Protein AF-A0A3A3GGT3-F1 (afdb_monomer)

Organism: NCBI:txid2320863

Solvent-accessible surface area (backbone atoms only — not comparable to full-atom values): 6793 Å² total; per-residue (Å²): 131,87,77,81,82,86,85,74,49,70,72,43,34,32,42,36,35,44,62,68,45,58,93,74,99,62,76,58,52,74,80,34,61,34,82,52,100,81,48,30,43,37,31,35,32,31,74,46,68,42,64,71,59,46,52,52,43,32,30,52,34,16,33,53,54,53,21,65,76,68,78,49,82,78,83,75,64,101,65,81,67,50,72,44,81,46,62,74,85,78,46,48,66,55,52,33,54,53,42,44,41,43,48,33,77,70,68,74,34,93,45,71,90,105

Structure (mmCIF, N/CA/C/O backbone):
data_AF-A0A3A3GGT3-F1
#
_entry.id   AF-A0A3A3GGT3-F1
#
loop_
_atom_site.group_PDB
_atom_site.id
_atom_site.type_symbol
_atom_site.label_atom_id
_atom_site.label_alt_id
_atom_site.label_comp_id
_atom_site.label_asym_id
_atom_site.label_entity_id
_atom_site.label_seq_id
_atom_site.pdbx_PDB_ins_code
_atom_site.Cartn_x
_atom_site.Cartn_y
_atom_site.Cartn_z
_atom_site.occupancy
_atom_site.B_iso_or_equiv
_atom_site.auth_seq_id
_atom_site.auth_comp_id
_atom_site.auth_asym_id
_atom_site.auth_atom_id
_atom_site.pdbx_PDB_model_num
ATOM 1 N N . MET A 1 1 ? 14.025 -14.493 10.131 1.00 45.00 1 MET A N 1
ATOM 2 C CA . MET A 1 1 ? 14.357 -13.834 8.849 1.00 45.00 1 MET A CA 1
ATOM 3 C C . MET A 1 1 ? 14.540 -12.345 9.089 1.00 45.00 1 MET A C 1
ATOM 5 O O . MET A 1 1 ? 13.604 -11.698 9.553 1.00 45.00 1 MET A O 1
ATOM 9 N N . SER A 1 2 ? 15.738 -11.814 8.840 1.00 46.81 2 SER A N 1
ATOM 10 C CA . SER A 1 2 ? 15.987 -10.370 8.830 1.00 46.81 2 SER A CA 1
ATOM 11 C C . SER A 1 2 ? 15.157 -9.727 7.718 1.00 46.81 2 SER A C 1
ATOM 13 O O . SER A 1 2 ? 14.993 -10.284 6.634 1.00 46.81 2 SER A O 1
ATOM 15 N N . ARG A 1 3 ? 14.535 -8.585 8.016 1.00 51.72 3 ARG A N 1
ATOM 16 C CA . ARG A 1 3 ? 13.729 -7.862 7.028 1.00 51.72 3 ARG A CA 1
ATOM 17 C C . ARG A 1 3 ? 14.651 -7.198 5.997 1.00 51.72 3 ARG A C 1
ATOM 19 O O . ARG A 1 3 ? 15.678 -6.664 6.411 1.00 51.72 3 ARG A O 1
ATOM 26 N N . PRO A 1 4 ? 14.263 -7.158 4.711 1.00 65.12 4 PRO A N 1
ATOM 27 C CA . PRO A 1 4 ? 14.986 -6.384 3.709 1.00 65.12 4 PRO A CA 1
ATOM 28 C C . PRO A 1 4 ? 15.064 -4.910 4.123 1.00 65.12 4 PRO A C 1
ATOM 30 O O . PRO A 1 4 ? 14.109 -4.373 4.702 1.00 65.12 4 PRO A O 1
ATOM 33 N N . LEU A 1 5 ? 16.196 -4.266 3.832 1.00 69.69 5 LEU A N 1
ATOM 34 C CA . LEU A 1 5 ? 16.372 -2.834 4.043 1.00 69.69 5 LEU A CA 1
ATOM 35 C C . LEU A 1 5 ? 15.339 -2.073 3.200 1.00 69.69 5 LEU A C 1
ATOM 37 O O . LEU A 1 5 ? 15.097 -2.407 2.041 1.00 69.69 5 LEU A O 1
ATOM 41 N N . ARG A 1 6 ? 14.705 -1.058 3.787 1.00 79.81 6 ARG A N 1
ATOM 42 C CA . ARG A 1 6 ? 13.742 -0.210 3.083 1.00 79.81 6 ARG A CA 1
ATOM 43 C C . ARG A 1 6 ? 14.527 0.938 2.452 1.00 79.81 6 ARG A C 1
ATOM 45 O O . ARG A 1 6 ? 14.860 1.893 3.143 1.00 79.81 6 ARG A O 1
ATOM 52 N N . LEU A 1 7 ? 14.911 0.766 1.190 1.00 77.00 7 LEU A N 1
ATOM 53 C CA . LEU A 1 7 ? 15.647 1.770 0.424 1.00 77.00 7 LEU A CA 1
ATOM 54 C C . LEU A 1 7 ? 14.688 2.892 0.012 1.00 77.00 7 LEU A C 1
ATOM 56 O O . LEU A 1 7 ? 13.602 2.603 -0.487 1.00 77.00 7 LEU A O 1
ATOM 60 N N . GLU A 1 8 ? 15.078 4.144 0.253 1.00 76.88 8 GLU A N 1
ATOM 61 C CA . GLU A 1 8 ? 14.294 5.338 -0.079 1.00 76.88 8 GLU A CA 1
ATOM 62 C C . GLU A 1 8 ? 15.177 6.325 -0.873 1.00 76.88 8 GLU A C 1
ATOM 64 O O . GLU A 1 8 ? 16.210 6.755 -0.366 1.00 76.88 8 GLU A O 1
ATOM 69 N N . PHE A 1 9 ? 14.797 6.671 -2.111 1.00 76.75 9 PHE A N 1
ATOM 70 C CA . PHE A 1 9 ? 15.492 7.650 -2.970 1.00 76.75 9 PHE A CA 1
ATOM 71 C C . PHE A 1 9 ? 14.516 8.396 -3.907 1.00 76.75 9 PHE A C 1
ATOM 73 O O . PHE A 1 9 ? 13.349 8.015 -4.026 1.00 76.75 9 PHE A O 1
ATOM 80 N N . GLU A 1 10 ? 14.969 9.496 -4.517 1.00 58.50 10 GLU A N 1
ATOM 81 C CA . GLU A 1 10 ? 14.172 10.356 -5.410 1.00 58.50 10 GLU A CA 1
ATOM 82 C C . GLU A 1 10 ? 13.786 9.634 -6.714 1.00 58.50 10 GLU A C 1
ATOM 84 O O . GLU A 1 10 ? 14.589 8.900 -7.279 1.00 58.50 10 GLU A O 1
ATOM 89 N N . GLY A 1 11 ? 12.541 9.805 -7.177 1.00 66.62 11 GLY A N 1
ATOM 90 C CA . GLY A 1 11 ? 12.024 9.158 -8.396 1.00 66.62 11 GLY A CA 1
ATOM 91 C C . GLY A 1 11 ? 11.619 7.686 -8.236 1.00 66.62 11 GLY A C 1
ATOM 92 O O . GLY A 1 11 ? 10.985 7.127 -9.125 1.00 66.62 11 GLY A O 1
ATOM 93 N N . ALA A 1 12 ? 11.904 7.063 -7.093 1.00 77.81 12 ALA A N 1
ATOM 94 C CA . ALA A 1 12 ? 11.628 5.650 -6.863 1.00 77.81 12 ALA A CA 1
ATOM 95 C C . ALA A 1 12 ? 10.131 5.277 -6.953 1.00 77.81 12 ALA A C 1
ATOM 97 O O . ALA A 1 12 ? 9.252 5.944 -6.388 1.00 77.81 12 ALA A O 1
ATOM 98 N N . LEU A 1 13 ? 9.861 4.148 -7.615 1.00 66.19 13 LEU A N 1
ATOM 99 C CA . LEU A 1 13 ? 8.544 3.528 -7.745 1.00 66.19 13 LEU A CA 1
ATOM 100 C C . LEU A 1 13 ? 8.389 2.386 -6.730 1.00 66.19 13 LEU A C 1
ATOM 102 O O . LEU A 1 13 ? 9.232 1.494 -6.640 1.00 66.19 13 LEU A O 1
ATOM 106 N N . TYR A 1 14 ? 7.284 2.376 -5.987 1.00 75.81 14 TYR A N 1
ATOM 107 C CA . TYR A 1 14 ? 7.013 1.382 -4.953 1.00 75.81 14 TYR A CA 1
ATOM 108 C C . TYR A 1 14 ? 5.656 0.704 -5.158 1.00 75.81 14 TYR A C 1
ATOM 110 O O . TYR A 1 14 ? 4.617 1.351 -5.303 1.00 75.81 14 TYR A O 1
ATOM 118 N N . HIS A 1 15 ? 5.639 -0.624 -5.052 1.00 71.88 15 HIS A N 1
ATOM 119 C CA . HIS A 1 15 ? 4.437 -1.383 -4.723 1.00 71.88 15 HIS A CA 1
ATOM 120 C C . HIS A 1 15 ? 4.271 -1.391 -3.208 1.00 71.88 15 HIS A C 1
ATOM 122 O O . HIS A 1 15 ? 5.075 -1.972 -2.479 1.00 71.88 15 HIS A O 1
ATOM 128 N N . VAL A 1 16 ? 3.238 -0.722 -2.716 1.00 75.25 16 VAL A N 1
ATOM 129 C CA . VAL A 1 16 ? 2.994 -0.498 -1.295 1.00 75.25 16 VAL A CA 1
ATOM 130 C C . VAL A 1 16 ? 1.723 -1.213 -0.881 1.00 75.25 16 VAL A C 1
ATOM 132 O O . VAL A 1 16 ? 0.684 -1.094 -1.510 1.00 75.25 16 VAL A O 1
ATOM 135 N N . THR A 1 17 ? 1.773 -1.967 0.206 1.00 47.38 17 THR A N 1
ATOM 136 C CA . THR A 1 17 ? 0.619 -2.716 0.713 1.00 47.38 17 THR A CA 1
ATOM 137 C C . THR A 1 17 ? 0.364 -2.295 2.142 1.00 47.38 17 THR A C 1
ATOM 139 O O . THR A 1 17 ? 1.252 -2.394 2.995 1.00 47.38 17 THR A O 1
ATOM 142 N N . SER A 1 18 ? -0.834 -1.797 2.414 1.00 52.78 18 SER A N 1
ATOM 143 C CA . SER A 1 18 ? -1.207 -1.290 3.729 1.00 52.78 18 SER A CA 1
ATOM 144 C C . SER A 1 18 ? -2.733 -1.297 3.870 1.00 52.78 18 SER A C 1
ATOM 146 O O . SER A 1 18 ? -3.402 -1.979 3.111 1.00 52.78 18 SER A O 1
ATOM 148 N N . ARG A 1 19 ? -3.305 -0.677 4.892 1.00 46.72 19 ARG A N 1
ATOM 149 C CA . ARG A 1 19 ? -4.753 -0.573 5.165 1.00 46.72 19 ARG A CA 1
ATOM 150 C C . ARG A 1 19 ? -4.949 0.875 5.692 1.00 46.72 19 ARG A C 1
ATOM 152 O O . ARG A 1 19 ? -4.040 1.321 6.382 1.00 46.72 19 ARG A O 1
ATOM 159 N N . GLY A 1 20 ? -5.974 1.672 5.315 1.00 46.16 20 GLY A N 1
ATOM 160 C CA . GLY A 1 20 ? -5.871 3.172 5.373 1.00 46.16 20 GLY A CA 1
ATOM 161 C C . GLY A 1 20 ? -7.141 4.016 5.049 1.00 46.16 20 GLY A C 1
ATOM 162 O O . GLY A 1 20 ? -8.106 3.383 4.649 1.00 46.16 20 GLY A O 1
ATOM 163 N N . ASP A 1 21 ? -7.137 5.373 5.280 1.00 50.72 21 ASP A N 1
ATOM 164 C CA . ASP A 1 21 ? -8.133 6.457 4.933 1.00 50.72 21 ASP A CA 1
ATOM 165 C C . ASP A 1 21 ? -7.926 7.876 5.611 1.00 50.72 21 ASP A C 1
ATOM 167 O O . ASP A 1 21 ? -8.225 8.080 6.783 1.00 50.72 21 ASP A O 1
ATOM 171 N N . ARG A 1 22 ? -7.643 8.919 4.809 1.00 51.62 22 ARG A N 1
ATOM 172 C CA . ARG A 1 22 ? -7.788 10.404 5.011 1.00 51.62 22 ARG A CA 1
ATOM 173 C C . ARG A 1 22 ? -6.567 11.291 5.341 1.00 51.62 22 ARG A C 1
ATOM 175 O O . ARG A 1 22 ? -5.461 10.846 5.588 1.00 51.62 22 ARG A O 1
ATOM 182 N N . HIS A 1 23 ? -6.775 12.602 5.196 1.00 44.06 23 HIS A N 1
ATOM 183 C CA . HIS A 1 23 ? -6.116 13.495 4.230 1.00 44.06 23 HIS A CA 1
ATOM 184 C C . HIS A 1 23 ? -5.095 14.490 4.820 1.00 44.06 23 HIS A C 1
ATOM 186 O O . HIS A 1 23 ? -5.478 15.409 5.533 1.00 44.06 23 HIS A O 1
ATOM 192 N N . GLU A 1 24 ? -3.838 14.388 4.383 1.00 45.28 24 GLU A N 1
ATOM 193 C CA . GLU A 1 24 ? -2.816 15.447 4.403 1.00 45.28 24 GLU A CA 1
ATOM 194 C C . GLU A 1 24 ? -2.108 15.413 3.040 1.00 45.28 24 GLU A C 1
ATOM 196 O O . GLU A 1 24 ? -1.996 14.337 2.438 1.00 45.28 24 GLU A O 1
ATOM 201 N N . PRO A 1 25 ? -1.649 16.564 2.521 1.00 42.59 25 PRO A N 1
ATOM 202 C CA . PRO A 1 25 ? -0.956 16.626 1.245 1.00 42.59 25 PRO A CA 1
ATOM 203 C C . PRO A 1 25 ? 0.423 15.978 1.367 1.00 42.59 25 PRO A C 1
ATOM 205 O O . PRO A 1 25 ? 1.353 16.520 1.963 1.00 42.59 25 PRO A O 1
ATOM 208 N N . ILE A 1 26 ? 0.549 14.798 0.772 1.00 53.53 26 ILE A N 1
ATOM 209 C CA . ILE A 1 26 ? 1.804 14.072 0.654 1.00 53.53 26 ILE A CA 1
ATOM 210 C C . ILE A 1 26 ? 1.946 13.720 -0.818 1.00 53.53 26 ILE A C 1
ATOM 212 O O . ILE A 1 26 ? 1.125 12.995 -1.374 1.00 53.53 26 ILE A O 1
ATOM 216 N N . PHE A 1 27 ? 2.939 14.314 -1.476 1.00 54.50 27 PHE A N 1
ATOM 217 C CA . PHE A 1 27 ? 3.076 14.224 -2.925 1.00 54.50 27 PHE A CA 1
ATOM 218 C C . PHE A 1 27 ? 3.484 12.805 -3.347 1.00 54.50 27 PHE A C 1
ATOM 220 O O . PHE A 1 27 ? 4.656 12.434 -3.266 1.00 54.50 27 PHE A O 1
ATOM 227 N N . ALA A 1 28 ? 2.513 12.028 -3.820 1.00 67.12 28 ALA A N 1
ATOM 228 C CA . ALA A 1 28 ? 2.719 10.751 -4.487 1.00 67.12 28 ALA A CA 1
ATOM 229 C C . ALA A 1 28 ? 1.815 10.660 -5.721 1.00 67.12 28 ALA A C 1
ATOM 231 O O . ALA A 1 28 ? 0.668 11.106 -5.689 1.00 67.12 28 ALA A O 1
ATOM 232 N N . VAL A 1 29 ? 2.333 10.084 -6.802 1.00 82.19 29 VAL A N 1
ATOM 233 C CA . VAL A 1 29 ? 1.534 9.688 -7.967 1.00 82.19 29 VAL A CA 1
ATOM 234 C C . VAL A 1 29 ? 1.099 8.250 -7.737 1.00 82.19 29 VAL A C 1
ATOM 236 O O . VAL A 1 29 ? 1.946 7.390 -7.511 1.00 82.19 29 VAL A O 1
ATOM 239 N N . VAL A 1 30 ? -0.206 7.989 -7.759 1.00 86.81 30 VAL A N 1
ATOM 240 C CA . VAL A 1 30 ? -0.757 6.633 -7.647 1.00 86.81 30 VAL A CA 1
ATOM 241 C C . VAL A 1 30 ? -1.115 6.150 -9.046 1.00 86.81 30 VAL A C 1
ATOM 243 O O . VAL A 1 30 ? -1.894 6.799 -9.736 1.00 86.81 30 VAL A O 1
ATOM 246 N N . PHE A 1 31 ? -0.545 5.020 -9.455 1.00 90.31 31 PHE A N 1
ATOM 247 C CA . PHE A 1 31 ? -0.792 4.408 -10.761 1.00 90.31 31 PHE A CA 1
ATOM 248 C C . PHE A 1 31 ? -1.908 3.365 -10.720 1.00 90.31 31 PHE A C 1
ATOM 250 O O . PHE A 1 31 ? -2.658 3.247 -11.681 1.00 90.31 31 PHE A O 1
ATOM 257 N N . ALA A 1 32 ? -2.013 2.611 -9.624 1.00 91.50 32 ALA A N 1
ATOM 258 C CA . ALA A 1 32 ? -3.044 1.595 -9.427 1.00 91.50 32 ALA A CA 1
ATOM 259 C C . ALA A 1 32 ? -3.300 1.363 -7.935 1.00 91.50 32 ALA A C 1
ATOM 261 O O . ALA A 1 32 ? -2.416 1.576 -7.095 1.00 91.50 32 ALA A O 1
ATOM 262 N N . TYR A 1 33 ? -4.501 0.898 -7.600 1.00 93.31 33 TYR A N 1
ATOM 263 C CA . TYR A 1 33 ? -4.841 0.478 -6.247 1.00 93.31 33 TYR A CA 1
ATOM 264 C C . TYR A 1 33 ? -5.934 -0.585 -6.242 1.00 93.31 33 TYR A C 1
ATOM 266 O O . TYR A 1 33 ? -6.796 -0.599 -7.110 1.00 93.31 33 TYR A O 1
ATOM 274 N N . CYS A 1 34 ? -5.946 -1.433 -5.214 1.00 93.00 34 CYS A N 1
ATOM 275 C CA . CYS A 1 34 ? -7.072 -2.325 -4.956 1.00 93.00 34 CYS A CA 1
ATOM 276 C C . CYS A 1 34 ? -7.335 -2.454 -3.452 1.00 93.00 34 CYS A C 1
ATOM 278 O O . CYS A 1 34 ? -6.402 -2.548 -2.646 1.00 93.00 34 CYS A O 1
ATOM 280 N N . LEU A 1 35 ? -8.613 -2.465 -3.069 1.00 91.62 35 LEU A N 1
ATOM 281 C CA . LEU A 1 35 ? -9.055 -2.711 -1.699 1.00 91.62 35 LEU A CA 1
ATOM 282 C C . LEU A 1 35 ? -9.551 -4.156 -1.595 1.00 91.62 35 LEU A C 1
ATOM 284 O O . LEU A 1 35 ? -10.493 -4.554 -2.270 1.00 91.62 35 LEU A O 1
ATOM 288 N N . MET A 1 36 ? -8.917 -4.939 -0.736 1.00 91.81 36 MET A N 1
ATOM 289 C CA . MET A 1 36 ? -9.332 -6.293 -0.381 1.00 91.81 36 MET A CA 1
ATOM 290 C C . MET A 1 36 ? -10.167 -6.244 0.901 1.00 91.81 36 MET A C 1
ATOM 292 O O . MET A 1 36 ? -10.057 -5.312 1.699 1.00 91.81 36 MET A O 1
ATOM 296 N N . GLY A 1 37 ? -10.945 -7.297 1.165 1.00 85.31 37 GLY A N 1
ATOM 297 C CA . GLY A 1 37 ? -11.789 -7.364 2.368 1.00 85.31 37 GLY A CA 1
ATOM 298 C C . GLY A 1 37 ? -11.007 -7.282 3.682 1.00 85.31 37 GLY A C 1
ATOM 299 O O . GLY A 1 37 ? -11.552 -6.910 4.718 1.00 85.31 37 GLY A O 1
ATOM 300 N N . ASN A 1 38 ? -9.711 -7.600 3.646 1.00 86.31 38 ASN A N 1
ATOM 301 C CA . ASN A 1 38 ? -8.834 -7.391 4.778 1.00 86.31 38 ASN A CA 1
ATOM 302 C C . ASN A 1 38 ? -7.728 -6.360 4.479 1.00 86.31 38 ASN A C 1
ATOM 304 O O . ASN A 1 38 ? -7.591 -5.483 5.314 1.00 86.31 38 ASN A O 1
ATOM 308 N N . HIS A 1 39 ? -6.966 -6.383 3.371 1.00 92.69 39 HIS A N 1
ATOM 309 C CA . HIS A 1 39 ? -5.837 -5.457 3.074 1.00 92.69 39 HIS A CA 1
ATOM 310 C C . HIS A 1 39 ? -6.028 -4.539 1.855 1.00 92.69 39 HIS A C 1
ATOM 312 O O . HIS A 1 39 ? -6.994 -4.707 1.144 1.00 92.69 39 HIS A O 1
ATOM 318 N N . TYR A 1 40 ? -5.127 -3.591 1.571 1.00 93.25 40 TYR A N 1
ATOM 319 C CA . TYR A 1 40 ? -5.064 -2.916 0.264 1.00 93.25 40 TYR A CA 1
ATOM 320 C C . TYR A 1 40 ? -3.690 -3.017 -0.385 1.00 93.25 40 TYR A C 1
ATOM 322 O O . TYR A 1 40 ? -2.677 -3.142 0.308 1.00 93.25 40 TYR A O 1
ATOM 330 N N . HIS A 1 41 ? -3.658 -2.844 -1.705 1.00 93.88 41 HIS A N 1
ATOM 331 C CA . HIS A 1 41 ? -2.452 -2.637 -2.502 1.00 93.88 41 HIS A CA 1
ATOM 332 C C . HIS A 1 41 ? -2.478 -1.262 -3.178 1.00 93.88 41 HIS A C 1
ATOM 334 O O . HIS A 1 41 ? -3.525 -0.825 -3.641 1.00 93.88 41 HIS A O 1
ATOM 340 N N . PHE A 1 42 ? -1.316 -0.621 -3.272 1.00 93.62 42 PHE A N 1
ATOM 341 C CA . PHE A 1 42 ? -1.037 0.611 -4.004 1.00 93.62 42 PHE A CA 1
ATOM 342 C C . PHE A 1 42 ? 0.190 0.420 -4.889 1.00 93.62 42 PHE A C 1
ATOM 344 O O . PHE A 1 42 ? 1.187 -0.154 -4.459 1.00 93.62 42 PHE A O 1
ATOM 351 N N . VAL A 1 43 ? 0.145 0.958 -6.098 1.00 93.00 43 VAL A N 1
ATOM 352 C CA . VAL A 1 43 ? 1.317 1.190 -6.945 1.00 93.00 43 VAL A CA 1
ATOM 353 C C . VAL A 1 43 ? 1.509 2.691 -6.994 1.00 93.00 43 VAL A C 1
ATOM 355 O O . VAL A 1 43 ? 0.638 3.398 -7.501 1.00 93.00 43 VAL A O 1
ATOM 358 N N . LEU A 1 44 ? 2.595 3.192 -6.413 1.00 91.50 44 LEU A N 1
ATOM 359 C CA . LEU A 1 44 ? 2.807 4.628 -6.283 1.00 91.50 44 LEU A CA 1
ATOM 360 C C . LEU A 1 44 ? 4.270 5.020 -6.460 1.00 91.50 44 LEU A C 1
ATOM 362 O O . LEU A 1 44 ? 5.173 4.246 -6.157 1.00 91.50 44 LEU A O 1
ATOM 366 N N . GLN A 1 45 ? 4.494 6.248 -6.908 1.00 87.94 45 GLN A N 1
ATOM 367 C CA . GLN A 1 45 ? 5.807 6.883 -6.982 1.00 87.94 45 GLN A CA 1
ATOM 368 C C . GLN A 1 45 ? 5.816 8.106 -6.075 1.00 87.94 45 GLN A C 1
ATOM 370 O O . GLN A 1 45 ? 4.907 8.941 -6.114 1.00 87.94 45 GLN A O 1
ATOM 375 N N . THR A 1 46 ? 6.844 8.208 -5.240 1.00 84.12 46 THR A N 1
ATOM 376 C CA . THR A 1 46 ? 7.045 9.355 -4.352 1.00 84.12 46 THR A CA 1
ATOM 377 C C . THR A 1 46 ? 8.012 10.339 -4.995 1.00 84.12 46 THR A C 1
ATOM 379 O O . THR A 1 46 ? 9.081 9.946 -5.453 1.00 84.12 46 THR A O 1
ATOM 382 N N . ARG A 1 47 ? 7.683 11.636 -4.979 1.00 79.88 47 ARG A N 1
ATOM 383 C CA . ARG A 1 47 ? 8.578 12.693 -5.498 1.00 79.88 47 ARG A CA 1
ATOM 384 C C . ARG A 1 47 ? 9.773 12.988 -4.586 1.00 79.88 47 ARG A C 1
ATOM 386 O O . ARG A 1 47 ? 10.695 13.680 -4.981 1.00 79.88 47 ARG A O 1
ATOM 393 N N . GLN A 1 48 ? 9.723 12.507 -3.351 1.00 81.81 48 GLN A N 1
ATOM 394 C CA . GLN A 1 48 ? 10.751 12.659 -2.325 1.00 81.81 48 GLN A CA 1
ATOM 395 C C . GLN A 1 48 ? 10.891 11.320 -1.588 1.00 81.81 48 GLN A C 1
ATOM 397 O O . GLN A 1 48 ? 9.937 10.542 -1.598 1.00 81.81 48 GLN A O 1
ATOM 402 N N . PRO A 1 49 ? 12.011 11.043 -0.900 1.00 81.62 49 PRO A N 1
ATOM 403 C CA . PRO A 1 49 ? 12.172 9.842 -0.074 1.00 81.62 49 PRO A CA 1
ATOM 404 C C . PRO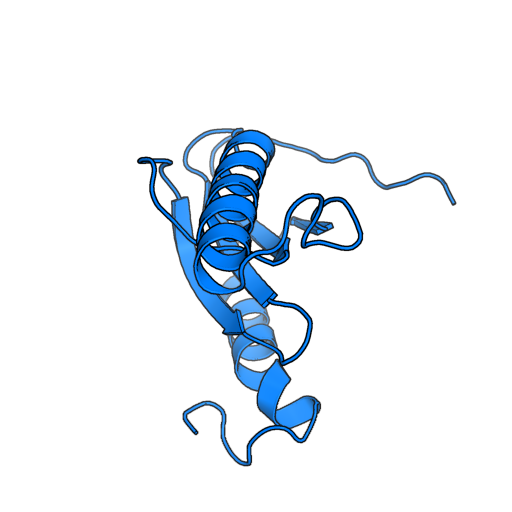 A 1 49 ? 11.327 9.949 1.211 1.00 81.62 49 PRO A C 1
ATOM 406 O O . PRO A 1 49 ? 11.826 10.226 2.299 1.00 81.62 49 PRO A O 1
ATOM 409 N N . ASN A 1 50 ? 10.002 9.852 1.069 1.00 82.50 50 ASN A N 1
ATOM 410 C CA . ASN A 1 50 ? 9.039 10.126 2.136 1.00 82.50 50 ASN A CA 1
ATOM 411 C C . ASN A 1 50 ? 7.935 9.062 2.262 1.00 82.50 50 ASN A C 1
ATOM 413 O O . ASN A 1 50 ? 6.934 9.298 2.946 1.00 82.50 50 ASN A O 1
ATOM 417 N N . LEU A 1 51 ? 8.121 7.876 1.673 1.00 89.31 51 LEU A N 1
ATOM 418 C CA . LEU A 1 51 ? 7.136 6.791 1.681 1.00 89.31 51 LEU A CA 1
ATOM 419 C C . LEU A 1 51 ? 6.690 6.427 3.104 1.00 89.31 51 LEU A C 1
ATOM 421 O O . LEU A 1 51 ? 5.502 6.270 3.382 1.00 89.31 51 LEU A O 1
ATOM 425 N N . SER A 1 52 ? 7.630 6.320 4.042 1.00 90.19 52 SER A N 1
ATOM 426 C CA . SER A 1 52 ? 7.302 5.979 5.428 1.00 90.19 52 SER A CA 1
ATOM 427 C C . SER A 1 52 ? 6.423 7.043 6.105 1.00 90.19 52 SER A C 1
ATOM 429 O O . SER A 1 52 ? 5.529 6.695 6.882 1.00 90.19 52 SER A O 1
ATOM 431 N N . ARG A 1 53 ? 6.610 8.328 5.767 1.00 87.12 53 ARG A N 1
ATOM 432 C CA . ARG A 1 53 ? 5.756 9.433 6.237 1.00 87.12 53 ARG A CA 1
ATOM 433 C C . ARG A 1 53 ? 4.380 9.394 5.571 1.00 87.12 53 ARG A C 1
ATOM 435 O O . ARG A 1 53 ? 3.387 9.488 6.288 1.00 87.12 53 ARG A O 1
ATOM 442 N N . LEU A 1 54 ? 4.332 9.171 4.253 1.00 87.38 54 LEU A N 1
ATOM 443 C CA . LEU A 1 54 ? 3.103 8.974 3.472 1.00 87.38 54 LEU A CA 1
ATOM 444 C C . LEU A 1 54 ? 2.212 7.899 4.089 1.00 87.38 54 LEU A C 1
ATOM 446 O O . LEU A 1 54 ? 1.046 8.132 4.396 1.00 87.38 54 LEU A O 1
ATOM 450 N N . MET A 1 55 ? 2.784 6.726 4.334 1.00 91.00 55 MET A N 1
ATOM 451 C CA . MET A 1 55 ? 2.025 5.589 4.836 1.00 91.00 55 MET A CA 1
ATOM 452 C C . MET A 1 55 ? 1.634 5.740 6.299 1.00 91.00 55 MET A C 1
ATOM 454 O O . MET A 1 55 ? 0.540 5.326 6.672 1.00 91.00 55 MET A O 1
ATOM 458 N N . ARG A 1 56 ? 2.488 6.352 7.135 1.00 90.62 56 ARG A N 1
ATOM 459 C CA . ARG A 1 56 ? 2.116 6.689 8.517 1.00 90.62 56 ARG A CA 1
ATOM 460 C C . ARG A 1 56 ? 0.874 7.571 8.534 1.00 90.62 56 ARG A C 1
ATOM 462 O O . ARG A 1 56 ? -0.021 7.330 9.339 1.00 90.62 56 ARG A O 1
ATOM 469 N N . HIS A 1 57 ? 0.834 8.550 7.640 1.00 88.00 57 HIS A N 1
ATOM 470 C CA . HIS A 1 57 ? -0.287 9.458 7.513 1.00 88.00 57 HIS A CA 1
ATOM 471 C C . HIS A 1 57 ? -1.567 8.749 7.054 1.00 88.00 57 HIS A C 1
ATOM 473 O O . HIS A 1 57 ? -2.529 8.681 7.815 1.00 88.00 57 HIS A O 1
ATOM 479 N N . ILE A 1 58 ? -1.546 8.116 5.874 1.00 87.81 58 ILE A N 1
ATOM 480 C CA . ILE A 1 58 ? -2.706 7.413 5.287 1.00 87.81 58 ILE A CA 1
ATOM 481 C C . ILE A 1 58 ? -3.327 6.414 6.277 1.00 87.81 58 ILE A C 1
ATOM 483 O O . ILE A 1 58 ? -4.548 6.344 6.449 1.00 87.81 58 ILE A O 1
ATOM 487 N N . ASN A 1 59 ? -2.478 5.637 6.948 1.00 91.94 59 ASN A N 1
ATOM 488 C CA . ASN A 1 59 ? -2.900 4.640 7.924 1.00 91.94 59 ASN A CA 1
ATOM 489 C C . ASN A 1 59 ? -3.460 5.293 9.192 1.00 91.94 59 ASN A C 1
ATOM 491 O O . ASN A 1 59 ? -4.494 4.878 9.728 1.00 91.94 59 ASN A O 1
ATOM 495 N N . GLY A 1 60 ? -2.752 6.304 9.695 1.00 90.81 60 GLY A N 1
ATOM 496 C CA . GLY A 1 60 ? -3.102 7.003 10.921 1.00 90.81 60 GLY A CA 1
ATOM 497 C C . GLY A 1 60 ? -4.487 7.618 10.825 1.00 90.81 60 GLY A C 1
ATOM 498 O O . GLY A 1 60 ? -5.315 7.394 11.712 1.00 90.81 60 GLY A O 1
ATOM 499 N N . VAL A 1 61 ? -4.773 8.312 9.725 1.00 88.50 61 VAL A N 1
ATOM 500 C CA . VAL A 1 61 ? -6.079 8.941 9.575 1.00 88.50 61 VAL A CA 1
ATOM 501 C C . VAL A 1 61 ? -7.189 7.904 9.400 1.00 88.50 61 VAL A C 1
ATOM 503 O O . VAL A 1 61 ? -8.258 8.098 9.985 1.00 88.50 61 VAL A O 1
ATOM 506 N N . TYR A 1 62 ? -6.944 6.747 8.755 1.00 91.12 62 TYR A N 1
ATOM 507 C CA . TYR A 1 62 ? -8.026 5.744 8.647 1.00 91.12 62 TYR A CA 1
ATOM 508 C C . TYR A 1 62 ? -8.428 5.267 9.996 1.00 91.12 62 TYR A C 1
ATOM 510 O O . TYR A 1 62 ? -9.601 5.065 10.269 1.00 91.12 62 TYR A O 1
ATOM 518 N N . THR A 1 63 ? -7.401 4.996 10.799 1.00 93.00 63 THR A N 1
ATOM 519 C CA . THR A 1 63 ? -7.567 4.322 12.059 1.00 93.00 63 THR A CA 1
ATOM 520 C C . THR A 1 63 ? -8.451 5.211 12.902 1.00 93.00 63 THR A C 1
ATOM 522 O O . THR A 1 63 ? -9.446 4.739 13.426 1.00 93.00 63 THR A O 1
ATOM 525 N N . GLN A 1 64 ? -8.175 6.517 12.909 1.00 93.06 64 GLN A N 1
ATOM 526 C CA . GLN A 1 64 ? -8.998 7.520 13.573 1.00 93.06 64 GLN A CA 1
ATOM 527 C C . GLN A 1 64 ? -10.422 7.597 12.998 1.00 93.06 64 GLN A C 1
ATOM 529 O O . GLN A 1 64 ? -11.382 7.538 13.764 1.00 93.06 64 GLN A O 1
ATOM 534 N N . SER A 1 65 ? -10.572 7.699 11.673 1.00 93.62 65 SER A N 1
ATOM 535 C CA . SER A 1 65 ? -11.871 7.813 10.986 1.00 93.62 65 SER A CA 1
ATOM 536 C C . SER A 1 65 ? -12.768 6.592 11.234 1.00 93.62 65 SER A C 1
ATOM 538 O O . SER A 1 65 ? -13.910 6.713 11.678 1.00 93.62 65 SER A O 1
ATOM 540 N N . CYS A 1 66 ? -12.221 5.399 11.018 1.00 93.00 66 CYS A N 1
ATOM 541 C CA . CYS A 1 66 ? -12.875 4.112 11.210 1.00 93.00 66 CYS A CA 1
ATOM 542 C C . CYS A 1 66 ? -13.227 3.889 12.686 1.00 93.00 66 CYS A C 1
ATOM 544 O O . CYS A 1 66 ? -14.371 3.572 13.008 1.00 93.00 66 CYS A O 1
ATOM 546 N N . ASN A 1 67 ? -12.286 4.141 13.599 1.00 96.00 67 ASN A N 1
ATOM 547 C CA . ASN A 1 67 ? -12.534 4.029 15.034 1.00 96.00 67 ASN A CA 1
ATOM 548 C C . ASN A 1 67 ? -13.667 4.952 15.484 1.00 96.00 67 ASN A C 1
ATOM 550 O O . ASN A 1 67 ? -14.590 4.492 16.152 1.00 96.00 67 ASN A O 1
ATOM 554 N N . ARG A 1 68 ? -13.659 6.220 15.048 1.00 96.31 68 ARG A N 1
ATOM 555 C CA . ARG A 1 68 ? -14.737 7.174 15.340 1.00 96.31 68 ARG A CA 1
ATOM 556 C C . ARG A 1 68 ? -16.080 6.696 14.790 1.00 96.31 68 ARG A C 1
ATOM 558 O O . ARG A 1 68 ? -17.067 6.729 15.513 1.00 96.31 68 ARG A O 1
ATOM 565 N N . ARG A 1 69 ? -16.115 6.220 13.540 1.00 96.25 69 ARG A N 1
ATOM 566 C CA . ARG A 1 69 ? -17.338 5.710 12.895 1.00 96.25 69 ARG A CA 1
ATOM 567 C C . ARG A 1 69 ? -17.928 4.498 13.617 1.00 96.25 69 ARG A C 1
ATOM 569 O O . ARG A 1 69 ? -19.143 4.336 13.627 1.00 96.25 69 ARG A O 1
ATOM 576 N N . HIS A 1 70 ? -17.085 3.644 14.189 1.00 96.19 70 HIS A N 1
ATOM 577 C CA . HIS A 1 70 ? -17.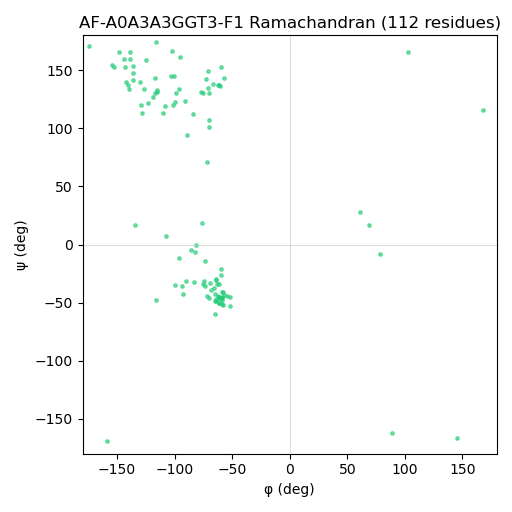500 2.376 14.792 1.00 96.19 70 HIS A CA 1
ATOM 578 C C . HIS A 1 70 ? -17.458 2.366 16.327 1.00 96.19 70 HIS A C 1
ATOM 580 O O . HIS A 1 70 ? -17.628 1.301 16.915 1.00 96.19 70 HIS A O 1
ATOM 586 N N . GLY A 1 71 ? -17.213 3.509 16.980 1.00 96.50 71 GLY A N 1
ATOM 587 C CA . GLY A 1 71 ? -17.098 3.594 18.442 1.00 96.50 71 GLY A CA 1
ATOM 588 C C . GLY A 1 71 ? -15.950 2.757 19.022 1.00 96.50 71 GLY A C 1
ATOM 589 O O . GLY A 1 71 ? -16.040 2.279 20.148 1.00 96.50 71 GLY A O 1
ATOM 590 N N . LYS A 1 72 ? -14.890 2.529 18.239 1.00 96.12 72 LYS A N 1
ATOM 591 C CA . LYS A 1 72 ? -13.717 1.733 18.629 1.00 96.12 72 LYS A CA 1
ATOM 592 C C . LYS A 1 72 ? -12.542 2.634 18.997 1.00 96.12 72 LYS A C 1
ATOM 594 O O . LYS A 1 72 ? -12.531 3.822 18.691 1.00 96.12 72 LYS A O 1
ATOM 599 N N . THR A 1 73 ? -11.525 2.060 19.628 1.00 93.88 73 THR A N 1
ATOM 600 C CA . THR A 1 73 ? -10.238 2.707 19.913 1.00 93.88 73 THR A CA 1
ATOM 601 C C . THR A 1 73 ? -9.096 1.718 19.656 1.00 93.88 73 THR A C 1
ATOM 603 O O . THR A 1 73 ? -9.320 0.518 19.499 1.00 93.88 73 THR A O 1
ATOM 606 N N . GLY A 1 74 ? -7.860 2.216 19.578 1.00 91.06 74 GLY A N 1
ATOM 607 C CA . GLY A 1 74 ? -6.674 1.383 19.357 1.00 91.06 74 GLY A CA 1
ATOM 608 C C . GLY A 1 74 ? -6.324 1.148 17.884 1.00 91.06 74 GLY A C 1
ATOM 609 O O . GLY A 1 74 ? -6.723 1.903 16.994 1.00 91.06 74 GLY A O 1
ATOM 610 N N . HIS A 1 75 ? -5.500 0.131 17.633 1.00 89.38 75 HIS A N 1
ATOM 611 C CA . HIS A 1 75 ? -4.931 -0.146 16.314 1.00 89.38 75 HIS A CA 1
ATOM 612 C C . HIS A 1 75 ? -5.938 -0.813 15.370 1.00 89.38 75 HIS A C 1
ATOM 614 O O . HIS A 1 75 ? -6.534 -1.829 15.714 1.00 89.38 75 HIS A O 1
ATOM 620 N N . LEU A 1 76 ? -6.052 -0.294 14.143 1.00 90.81 76 LEU A N 1
ATOM 621 C CA . LEU A 1 76 ? -6.857 -0.916 13.087 1.00 90.81 76 LEU A CA 1
ATOM 622 C C . LEU A 1 76 ? -6.057 -1.922 12.239 1.00 90.81 76 LEU A C 1
ATOM 624 O O . LEU A 1 76 ? -6.612 -2.904 11.748 1.00 90.81 76 LEU A O 1
ATOM 628 N N . PHE A 1 77 ? -4.750 -1.704 12.059 1.00 92.19 77 PHE A N 1
ATOM 629 C CA . PHE A 1 77 ? -3.907 -2.576 11.229 1.00 92.19 77 PHE A CA 1
ATOM 630 C C . PHE A 1 77 ? -3.041 -3.503 12.046 1.00 92.19 77 PHE A C 1
ATOM 632 O O . PHE A 1 77 ? -2.469 -3.125 13.062 1.00 92.19 77 PHE A O 1
ATOM 639 N N . GLN A 1 78 ? -2.847 -4.696 11.495 1.00 88.25 78 GLN A N 1
ATOM 640 C CA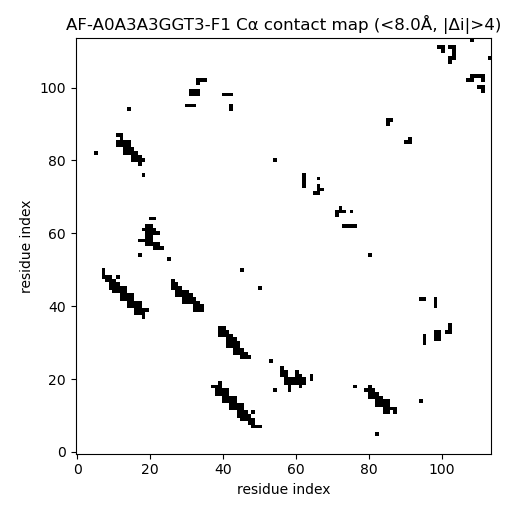 . GLN A 1 78 ? -2.074 -5.784 12.090 1.00 88.25 78 GLN A CA 1
ATOM 641 C C . GLN A 1 78 ? -0.546 -5.582 11.991 1.00 88.25 78 GLN A C 1
ATOM 643 O O . GLN A 1 78 ? 0.216 -6.539 12.099 1.00 88.25 78 GLN A O 1
ATOM 648 N N . GLY A 1 79 ? -0.073 -4.354 11.751 1.00 87.81 79 GLY A N 1
ATOM 649 C CA .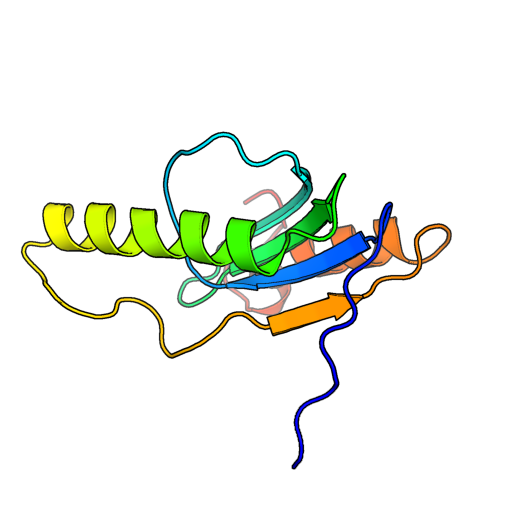 GLY A 1 79 ? 1.351 -4.026 11.716 1.00 87.81 79 GLY A CA 1
ATOM 650 C C . GLY A 1 79 ? 1.730 -2.954 10.694 1.00 87.81 79 GLY A C 1
ATOM 651 O O . GLY A 1 79 ? 0.889 -2.240 10.149 1.00 87.81 79 GLY A O 1
ATOM 652 N N . ARG A 1 80 ? 3.040 -2.842 10.440 1.00 89.44 80 ARG A N 1
ATOM 653 C CA . ARG A 1 80 ? 3.606 -1.911 9.450 1.00 89.44 80 ARG A CA 1
ATOM 654 C C . ARG A 1 80 ? 3.298 -2.358 8.020 1.00 89.44 80 ARG A C 1
ATOM 656 O O . ARG A 1 80 ? 3.287 -3.553 7.733 1.00 89.44 80 ARG A O 1
ATOM 663 N N . PHE A 1 81 ? 3.178 -1.384 7.120 1.00 93.06 81 PHE A N 1
ATOM 664 C CA . PHE A 1 81 ? 3.071 -1.622 5.682 1.00 93.06 81 PHE A CA 1
ATOM 665 C C . PHE A 1 81 ? 4.292 -2.361 5.114 1.00 93.06 81 PHE A C 1
ATOM 667 O O . PHE A 1 81 ? 5.415 -2.234 5.632 1.00 93.06 81 PHE A O 1
ATOM 674 N N . LYS A 1 82 ? 4.068 -3.092 4.019 1.00 93.25 82 LYS A N 1
ATOM 675 C CA . LYS A 1 82 ? 5.116 -3.677 3.171 1.00 93.25 82 LYS A CA 1
ATOM 676 C C . LYS A 1 82 ? 5.307 -2.799 1.936 1.00 93.25 82 LYS A C 1
ATOM 678 O O . LYS A 1 82 ? 4.340 -2.220 1.452 1.00 93.25 82 LYS A O 1
ATOM 683 N N . ALA A 1 83 ? 6.543 -2.691 1.466 1.00 93.06 83 ALA A N 1
ATOM 684 C CA . ALA A 1 83 ? 6.871 -1.972 0.245 1.00 93.06 83 ALA A CA 1
ATOM 685 C C . ALA A 1 83 ? 7.930 -2.750 -0.533 1.00 93.06 83 ALA A C 1
ATOM 687 O O . ALA A 1 83 ? 8.903 -3.211 0.068 1.00 93.06 83 ALA A O 1
ATOM 688 N N . VAL A 1 84 ? 7.709 -2.902 -1.834 1.00 91.19 84 VAL A N 1
ATOM 689 C CA . VAL A 1 84 ? 8.632 -3.515 -2.791 1.00 91.19 84 VAL A CA 1
ATOM 690 C C . VAL A 1 84 ? 8.973 -2.450 -3.826 1.00 91.19 84 VAL A C 1
ATOM 692 O O . VAL A 1 84 ? 8.069 -1.819 -4.367 1.00 91.19 84 VAL A O 1
ATOM 695 N N . LEU A 1 85 ? 10.263 -2.213 -4.053 1.00 89.31 85 LEU A N 1
ATOM 696 C CA . LEU A 1 85 ? 10.731 -1.310 -5.102 1.00 89.31 85 LEU A CA 1
ATOM 697 C C . LEU A 1 85 ? 10.478 -1.969 -6.465 1.00 89.31 85 LEU A C 1
ATOM 699 O O . LEU A 1 85 ? 10.752 -3.159 -6.624 1.00 89.31 85 LEU A O 1
ATOM 703 N N . VAL A 1 86 ? 9.938 -1.215 -7.417 1.00 86.00 86 VAL A N 1
ATOM 704 C CA . VAL A 1 86 ? 9.610 -1.698 -8.763 1.00 86.00 86 VAL A CA 1
ATOM 705 C C . VAL A 1 86 ? 10.481 -0.957 -9.768 1.00 86.00 86 VAL A C 1
ATOM 707 O O . VAL A 1 86 ? 10.585 0.264 -9.701 1.00 86.00 86 VAL A O 1
ATOM 710 N N . ASP A 1 87 ? 11.090 -1.696 -10.691 1.00 79.50 87 ASP A N 1
ATOM 711 C CA . ASP 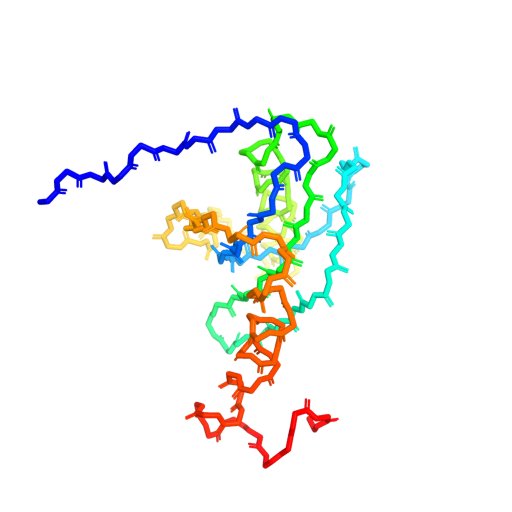A 1 87 ? 11.866 -1.120 -11.790 1.00 79.50 87 ASP A CA 1
ATOM 712 C C . ASP A 1 87 ? 10.933 -0.423 -12.803 1.00 79.50 87 ASP A C 1
ATOM 714 O O . ASP A 1 87 ? 9.892 -0.967 -13.192 1.00 79.50 87 ASP A O 1
ATOM 718 N N . GLU A 1 88 ? 11.262 0.816 -13.165 1.00 68.19 88 GLU A N 1
ATOM 719 C CA . GLU A 1 88 ? 10.313 1.812 -13.672 1.00 68.19 88 GLU A CA 1
ATOM 720 C C . GLU A 1 88 ? 9.858 1.551 -15.117 1.00 68.19 88 GLU A C 1
ATOM 722 O O . GLU A 1 88 ? 8.714 1.863 -15.464 1.00 68.19 88 GLU A O 1
ATOM 727 N N . GLU A 1 89 ? 10.709 0.960 -15.957 1.00 65.56 89 GLU A N 1
ATOM 728 C CA . GLU A 1 89 ? 10.509 1.006 -17.411 1.00 65.56 89 GLU A CA 1
ATOM 729 C C . GLU A 1 89 ? 9.727 -0.196 -17.967 1.00 65.56 89 GLU A C 1
ATOM 731 O O . GLU A 1 89 ? 8.796 -0.015 -18.751 1.00 65.56 89 GLU A O 1
ATOM 736 N N . ALA A 1 90 ? 10.012 -1.418 -17.501 1.00 63.12 90 ALA A N 1
ATOM 737 C CA . ALA A 1 90 ? 9.328 -2.631 -17.973 1.00 63.12 90 ALA A CA 1
ATOM 738 C C . ALA A 1 90 ? 8.207 -3.118 -17.035 1.00 63.12 90 ALA A C 1
ATOM 740 O O . ALA A 1 90 ? 7.176 -3.609 -17.495 1.00 63.12 90 ALA A O 1
ATOM 741 N N . TYR A 1 91 ? 8.370 -2.962 -15.716 1.00 75.19 91 TYR A N 1
ATOM 742 C CA . TYR A 1 91 ? 7.513 -3.642 -14.736 1.00 75.19 91 TYR A CA 1
ATOM 743 C C . TYR A 1 91 ? 6.339 -2.803 -14.221 1.00 75.19 91 TYR A C 1
ATOM 745 O O . TYR A 1 91 ? 5.424 -3.351 -13.606 1.00 75.19 91 TYR A O 1
ATOM 753 N N . ARG A 1 92 ? 6.294 -1.491 -14.490 1.00 83.56 92 ARG A N 1
ATOM 754 C CA . ARG A 1 92 ? 5.234 -0.611 -13.963 1.00 83.56 92 ARG A CA 1
ATOM 755 C C . ARG A 1 92 ? 3.831 -1.049 -14.391 1.00 83.56 92 ARG A C 1
ATOM 757 O O . ARG A 1 92 ? 2.958 -1.211 -13.541 1.00 83.56 92 ARG A O 1
ATOM 764 N N . LEU A 1 93 ? 3.612 -1.276 -15.690 1.00 87.75 93 LEU A N 1
ATOM 765 C CA . LEU A 1 93 ? 2.310 -1.723 -16.206 1.00 87.75 93 LEU A CA 1
ATOM 766 C C . LEU A 1 93 ? 1.950 -3.126 -15.712 1.00 87.75 93 LEU A C 1
ATOM 768 O O . LEU A 1 93 ? 0.789 -3.394 -15.403 1.00 87.75 93 LEU A O 1
ATOM 772 N N . GLU A 1 94 ? 2.938 -4.013 -15.605 1.00 90.38 94 GLU A N 1
ATOM 773 C CA . GLU A 1 94 ? 2.717 -5.369 -15.115 1.00 90.38 94 GLU A C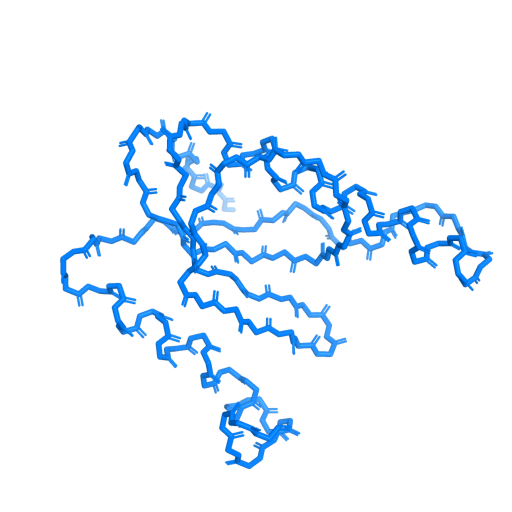A 1
ATOM 774 C C . GLU A 1 94 ? 2.276 -5.375 -13.649 1.00 90.38 94 GLU A C 1
ATOM 776 O O . GLU A 1 94 ? 1.327 -6.080 -13.300 1.00 90.38 94 GLU A O 1
ATOM 781 N N . VAL A 1 95 ? 2.904 -4.553 -12.806 1.00 91.94 95 VAL A N 1
ATOM 782 C CA . VAL A 1 95 ? 2.536 -4.426 -11.393 1.00 91.94 95 VAL A CA 1
ATOM 783 C C . VAL A 1 95 ? 1.167 -3.764 -11.237 1.00 91.94 95 VAL A C 1
ATOM 785 O O . VAL A 1 95 ? 0.378 -4.226 -10.412 1.00 91.94 95 VAL A O 1
ATOM 788 N N . CYS A 1 96 ? 0.833 -2.752 -12.046 1.00 92.12 96 CYS A N 1
ATOM 789 C CA . CYS A 1 96 ? -0.526 -2.200 -12.074 1.00 92.12 96 CYS A CA 1
ATOM 790 C C . CYS A 1 96 ? -1.554 -3.288 -12.411 1.00 92.12 96 CYS A C 1
ATOM 792 O O . CYS A 1 96 ? -2.464 -3.539 -11.623 1.00 92.12 96 CYS A O 1
ATOM 794 N N . ARG A 1 97 ? -1.337 -4.032 -13.504 1.00 92.94 97 ARG A N 1
ATOM 795 C CA . ARG A 1 97 ? -2.209 -5.144 -13.910 1.00 92.94 97 ARG A CA 1
ATOM 796 C C . ARG A 1 97 ? -2.313 -6.217 -12.825 1.00 92.94 97 ARG A C 1
ATOM 798 O O . ARG A 1 97 ? -3.388 -6.760 -12.591 1.00 92.94 97 ARG A O 1
ATOM 805 N N . TYR A 1 98 ? -1.202 -6.551 -12.169 1.00 93.56 98 TYR A N 1
ATOM 806 C CA . TYR A 1 98 ? -1.186 -7.491 -11.051 1.00 93.56 98 TYR A CA 1
ATOM 807 C C . TYR A 1 98 ? -2.090 -7.009 -9.910 1.00 93.56 98 TYR A C 1
ATOM 809 O O . TYR A 1 98 ? -2.854 -7.807 -9.367 1.00 93.56 98 TYR A O 1
ATOM 817 N N . VAL A 1 99 ? -2.000 -5.722 -9.553 1.00 94.50 99 VAL A N 1
ATOM 818 C CA . VAL A 1 99 ? -2.789 -5.115 -8.476 1.00 94.50 99 VAL A CA 1
ATOM 819 C C . VAL A 1 99 ? -4.276 -5.121 -8.806 1.00 94.50 99 VAL A C 1
ATOM 821 O O . VAL A 1 99 ? -5.054 -5.609 -7.987 1.00 94.50 99 VAL A O 1
ATOM 824 N N . ASP A 1 100 ? -4.657 -4.690 -10.005 1.00 94.75 100 ASP A N 1
ATOM 825 C CA . ASP A 1 100 ? -6.063 -4.639 -10.429 1.00 94.75 100 ASP A CA 1
ATOM 826 C C . ASP A 1 100 ? -6.698 -6.038 -10.512 1.00 94.75 100 ASP A C 1
ATOM 828 O O . ASP A 1 100 ? -7.890 -6.212 -10.267 1.00 94.75 100 ASP A O 1
ATOM 832 N N . LEU A 1 101 ? -5.901 -7.072 -10.802 1.00 95.88 101 LEU A N 1
ATOM 833 C CA . LEU A 1 101 ? -6.367 -8.460 -10.860 1.00 95.88 101 LEU A CA 1
ATOM 834 C C . LEU A 1 101 ? -6.454 -9.151 -9.491 1.00 95.88 101 LEU A C 1
ATOM 836 O O . LEU A 1 101 ? -6.950 -10.279 -9.430 1.00 95.88 101 LEU A O 1
ATOM 840 N N . ASN A 1 102 ? -5.994 -8.541 -8.393 1.00 95.06 102 ASN A N 1
ATOM 841 C CA . ASN A 1 102 ? -6.023 -9.197 -7.078 1.00 95.06 102 ASN A CA 1
ATOM 842 C C . ASN A 1 102 ? -7.438 -9.567 -6.610 1.00 95.06 102 ASN A C 1
ATOM 844 O O . ASN A 1 102 ? -7.611 -10.711 -6.182 1.00 95.06 102 ASN A O 1
ATOM 848 N 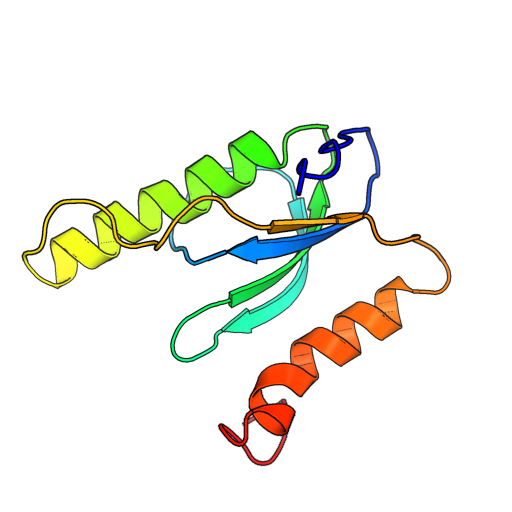N . PRO A 1 103 ? -8.458 -8.690 -6.709 1.00 95.44 103 PRO A N 1
ATOM 849 C CA . PRO A 1 103 ? -9.825 -9.050 -6.337 1.00 95.44 103 PRO A CA 1
ATOM 850 C C . PRO A 1 103 ? -10.358 -10.248 -7.134 1.00 95.44 103 PRO A C 1
ATOM 852 O O . PRO A 1 103 ? -10.961 -11.152 -6.554 1.00 95.44 103 PRO A O 1
ATOM 855 N N . VAL A 1 104 ? -10.065 -10.305 -8.440 1.00 96.38 104 VAL A N 1
ATOM 856 C CA . VAL A 1 104 ? -10.446 -11.428 -9.314 1.00 96.38 104 VAL A CA 1
ATOM 857 C C . VAL A 1 104 ? -9.745 -12.715 -8.885 1.00 96.38 104 VAL A C 1
ATOM 859 O O . VAL A 1 104 ? -10.385 -13.744 -8.693 1.00 96.38 104 VAL A O 1
ATOM 862 N 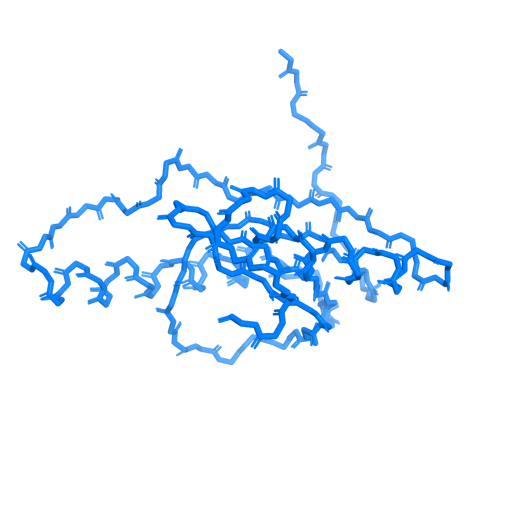N . ARG A 1 105 ? -8.425 -12.664 -8.672 1.00 95.25 105 ARG A N 1
ATOM 863 C CA . ARG A 1 105 ? -7.625 -13.823 -8.237 1.00 95.25 105 ARG A CA 1
ATOM 864 C C . ARG A 1 105 ? -8.021 -14.334 -6.855 1.00 95.25 105 ARG A C 1
ATOM 866 O O . ARG A 1 105 ? -7.904 -15.526 -6.595 1.00 95.25 105 ARG A O 1
ATOM 873 N N . ALA A 1 106 ? -8.491 -13.446 -5.983 1.00 93.56 106 ALA A N 1
ATOM 874 C CA . ALA A 1 106 ? -9.023 -13.792 -4.671 1.00 93.56 106 ALA A CA 1
ATOM 875 C C . ALA A 1 106 ? -10.485 -14.277 -4.713 1.00 93.56 106 ALA A C 1
ATOM 877 O O . ALA A 1 106 ? -11.047 -14.571 -3.660 1.00 93.56 106 ALA A O 1
ATOM 878 N N . GLY A 1 107 ? -11.115 -14.337 -5.893 1.00 94.81 107 GLY A N 1
ATOM 879 C CA . GLY A 1 107 ? -12.507 -14.758 -6.057 1.00 94.81 107 GLY A CA 1
ATOM 8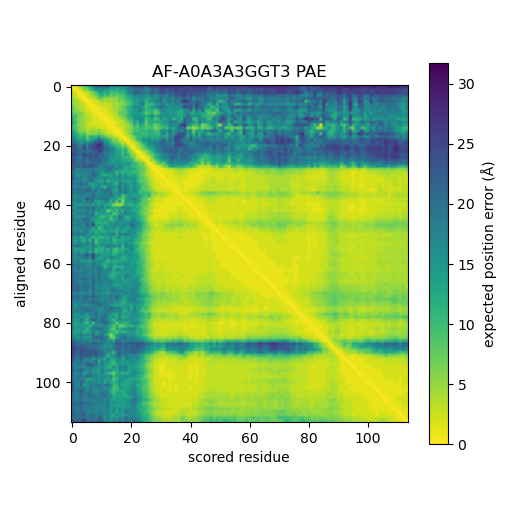80 C C . GLY A 1 107 ? -13.536 -13.777 -5.487 1.00 94.81 107 GLY A C 1
ATOM 881 O O . GLY A 1 107 ? -14.678 -14.166 -5.267 1.00 94.81 107 GLY A O 1
ATOM 882 N N . MET A 1 108 ? -13.152 -12.521 -5.226 1.00 93.75 108 MET A N 1
ATOM 883 C CA . MET A 1 108 ? -14.055 -11.494 -4.691 1.00 93.75 108 MET A CA 1
ATOM 884 C C . MET A 1 108 ? -15.015 -10.963 -5.760 1.00 93.75 108 MET A C 1
ATOM 886 O O . MET A 1 108 ? -16.154 -10.628 -5.451 1.00 93.75 108 MET A O 1
ATOM 890 N N . VAL A 1 109 ? -14.545 -10.885 -7.008 1.00 95.31 109 VAL A N 1
ATOM 891 C CA . VAL A 1 109 ? -15.273 -10.334 -8.159 1.00 95.31 109 VAL A CA 1
ATOM 892 C C . VAL A 1 109 ? -14.946 -11.124 -9.427 1.00 95.31 109 VAL A C 1
ATOM 894 O O . VAL A 1 109 ? -13.932 -11.821 -9.486 1.00 95.31 109 VAL A O 1
ATOM 897 N N . LYS A 1 110 ? -15.803 -11.040 -10.453 1.00 95.00 110 LYS A N 1
ATOM 898 C CA . LYS A 1 110 ? -15.602 -11.772 -11.718 1.00 95.00 110 LYS A CA 1
ATOM 899 C C . LYS A 1 110 ? -14.665 -11.040 -12.677 1.00 95.00 110 LYS A C 1
ATOM 901 O O . LYS A 1 110 ? -13.962 -11.693 -13.446 1.00 95.00 110 LYS A O 1
ATOM 906 N N . ARG A 1 111 ? -14.663 -9.706 -12.653 1.00 94.25 111 ARG A N 1
ATOM 907 C CA . ARG A 1 111 ? -13.836 -8.850 -13.513 1.00 94.25 111 ARG A CA 1
ATOM 908 C C . ARG A 1 111 ? -13.225 -7.715 -12.682 1.00 94.25 111 ARG A C 1
ATOM 910 O O . ARG A 1 111 ? -13.823 -7.345 -11.680 1.00 94.25 111 ARG A O 1
ATOM 917 N N . PRO A 1 112 ? -12.073 -7.142 -13.075 1.00 88.44 112 PRO A N 1
ATOM 918 C CA . PRO A 1 112 ? -11.418 -6.074 -12.306 1.00 88.44 112 PRO A CA 1
ATOM 919 C C . PRO A 1 112 ? -12.260 -4.807 -12.109 1.00 88.44 112 PRO A C 1
ATOM 921 O O . PRO A 1 112 ? -12.035 -4.073 -11.157 1.00 88.44 112 PRO A O 1
ATOM 924 N N . GLN A 1 113 ? -13.194 -4.538 -13.024 1.00 89.00 113 GLN A N 1
ATOM 925 C CA . GLN A 1 113 ? -14.090 -3.380 -12.973 1.00 89.00 113 GLN A CA 1
ATOM 926 C C . GLN A 1 113 ? -15.367 -3.589 -12.141 1.00 89.00 113 GLN A C 1
ATOM 928 O O . GLN A 1 113 ? -16.171 -2.662 -12.053 1.00 89.00 113 GLN A O 1
ATOM 933 N N . ASP A 1 114 ? -15.587 -4.803 -11.630 1.00 85.19 114 ASP A N 1
ATOM 934 C CA . ASP A 1 114 ? -16.726 -5.139 -10.766 1.00 85.19 114 ASP A CA 1
ATOM 935 C C . ASP A 1 114 ? -16.369 -4.871 -9.293 1.00 85.19 114 ASP A C 1
ATOM 937 O O . ASP A 1 114 ? -17.282 -4.479 -8.532 1.00 85.19 114 ASP A O 1
#

InterPro domains:
  IPR002686 Transposase IS200-like [PF01797] (30-100)
  IPR002686 Transposase IS200-like [SM01321] (9-102)
  IPR036515 Transposase IS200-like superfamily [G3DSA:3.30.70.1290] (1-114)
  IPR036515 Transposase IS200-like superfamily [SSF143422] (1-108)

Secondary structure (DSSP, 8-state):
-PPPP----TT-EEEEEE---------EEEEEEEE-SS-EEEEEEESSS-HHHHHHHHHHHHHHHHHHHHT--S--SSSPPEEEEE-TTTSHHHHHHHHHTHHHHTTS-SSTT-

Foldseek 3Di:
DDDDDDDFAAFWKKWKKAAFADDDDFDKDWPAKDDDPQIIITTITHRGRCVQVVRCVRLVVRQVVVCVVVVHDDHPDPDDMDMDTDDDDPCSVVVRVVRLCPCCVVVVDVHSVD

Nearest PDB structures (foldseek):
  4er8-assembly1_A  TM=8.363E-01  e=1.283E-04  Escherichia coli K-12
  1n5v-assembly1_B  TM=3.847E-01  e=3.340E-01  Streptomyces coelicolor A3(2)
  4dn0-assembly1_A  TM=3.755E-01  e=1.304E+00  Pseudomonas aeruginosa UCBPP-PA14
  1lwc-assembly1_A  TM=2.873E-01  e=2.742E+00  Human immunodeficiency virus 1

Mean predicted aligned error: 8.96 Å

Sequence (114 aa):
MSRPLRLEFEGALYHVTSRGDRHEPIFAVVFAYCLMGNHYHFVLQTRQPNLSRLMRHINGVYTQSCNRRHGKTGHLFQGRFKAVLVDEEAYRLEVCRYVDLNPVRAGMVKRPQD

pLDDT: mean 82.49, std 15.26, range [42.59, 96.5]

Radius of gyration: 14.82 Å; Cα contacts (8 Å, |Δi|>4): 175; chains: 1; bounding box: 34×31×38 Å